Protein AF-A0A7S0TM93-F1 (afdb_monomer_lite)

pLDDT: mean 75.67, std 13.32, range [45.56, 91.0]

Secondary structure (DSSP, 8-state):
--HHHHHHHHHHTT----SEEE-TTSPPPHHHHHHHHHHHHHHH-TT-SS--S------EEE-TTS---HHHHHHHHHH--TT----EEE-TTS-TTS-TT-PPP-

Structure (mmCIF, N/CA/C/O backbone):
data_AF-A0A7S0TM93-F1
#
_entry.id   AF-A0A7S0TM93-F1
#
loop_
_atom_site.group_PDB
_atom_site.id
_atom_site.type_symbol
_atom_site.label_atom_id
_atom_site.label_alt_id
_atom_site.label_comp_id
_atom_site.label_asym_id
_atom_site.label_entity_id
_atom_site.label_seq_id
_atom_site.pdbx_PDB_ins_code
_atom_site.Cartn_x
_atom_site.Cartn_y
_atom_site.Cartn_z
_atom_site.occupancy
_atom_site.B_iso_or_equiv
_atom_site.auth_seq_id
_atom_site.auth_comp_id
_atom_site.auth_asym_id
_atom_site.auth_atom_id
_atom_site.pdbx_PDB_model_num
ATOM 1 N N . GLY A 1 1 ? 15.211 12.919 6.387 1.00 48.31 1 GLY A N 1
ATOM 2 C CA . GLY A 1 1 ? 13.769 12.969 6.663 1.00 48.31 1 GLY A CA 1
ATOM 3 C C . GLY A 1 1 ? 13.075 13.176 5.346 1.00 48.31 1 GLY A C 1
ATOM 4 O O . GLY A 1 1 ? 13.206 14.255 4.796 1.00 48.31 1 GLY A O 1
ATOM 5 N N . GLY A 1 2 ? 12.474 12.119 4.806 1.00 72.69 2 GLY A N 1
ATOM 6 C CA . GLY A 1 2 ? 11.700 12.176 3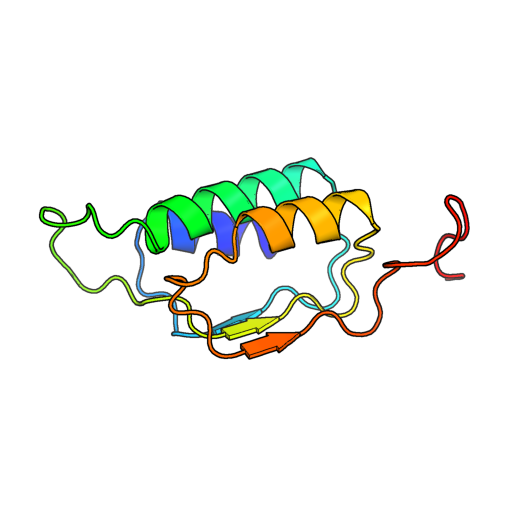.567 1.00 72.69 2 GLY A CA 1
ATOM 7 C C . GLY A 1 2 ? 10.202 12.037 3.860 1.00 72.69 2 GLY A C 1
ATOM 8 O O . GLY A 1 2 ? 9.852 11.620 4.968 1.00 72.69 2 GLY A O 1
ATOM 9 N N . PRO A 1 3 ? 9.335 12.345 2.884 1.00 72.19 3 PRO A N 1
ATOM 10 C CA . PRO A 1 3 ? 7.875 12.296 3.026 1.00 72.19 3 PRO A CA 1
ATOM 11 C C . PRO A 1 3 ? 7.366 10.914 3.457 1.00 72.19 3 PRO A C 1
ATOM 13 O O . PRO A 1 3 ? 6.431 10.822 4.244 1.00 72.19 3 PRO A O 1
ATOM 16 N N . VAL A 1 4 ? 8.054 9.846 3.047 1.00 77.94 4 VAL A N 1
ATOM 17 C CA . VAL A 1 4 ? 7.781 8.466 3.475 1.00 77.94 4 VAL A CA 1
ATOM 18 C C . VAL A 1 4 ? 8.007 8.277 4.974 1.00 77.94 4 VAL A C 1
ATOM 20 O O . VAL A 1 4 ? 7.127 7.812 5.690 1.00 77.94 4 VAL A O 1
ATOM 23 N N . LYS A 1 5 ? 9.183 8.680 5.477 1.00 80.62 5 LYS A N 1
ATOM 24 C CA . LYS A 1 5 ? 9.538 8.549 6.899 1.00 80.62 5 LYS A CA 1
ATOM 25 C C . LYS A 1 5 ? 8.599 9.363 7.778 1.00 80.62 5 LYS A C 1
ATOM 27 O O . LYS A 1 5 ? 8.301 8.939 8.887 1.00 80.62 5 LYS A O 1
ATOM 32 N N . GLU A 1 6 ? 8.137 10.508 7.288 1.00 80.69 6 GLU A N 1
ATOM 33 C CA . GLU A 1 6 ? 7.142 11.317 7.985 1.00 80.69 6 GLU A CA 1
ATOM 34 C C . GLU A 1 6 ? 5.769 10.633 7.995 1.00 80.69 6 GLU A C 1
ATOM 36 O O . GLU A 1 6 ? 5.186 10.487 9.065 1.00 80.69 6 GLU A O 1
ATOM 41 N N . ALA A 1 7 ? 5.299 10.105 6.859 1.00 78.75 7 ALA A N 1
ATOM 42 C CA . ALA A 1 7 ? 4.051 9.343 6.792 1.00 78.75 7 ALA A CA 1
ATOM 43 C C . ALA A 1 7 ? 4.070 8.118 7.726 1.00 78.75 7 ALA A C 1
ATOM 45 O O . ALA A 1 7 ? 3.152 7.925 8.521 1.00 78.75 7 ALA A O 1
ATOM 46 N N . VAL A 1 8 ? 5.153 7.332 7.703 1.00 79.50 8 VAL A N 1
ATOM 47 C CA . VAL A 1 8 ? 5.352 6.182 8.600 1.00 79.50 8 VAL A CA 1
ATOM 48 C C . VAL A 1 8 ? 5.373 6.624 10.062 1.00 79.50 8 VAL A C 1
ATOM 50 O O . VAL A 1 8 ? 4.727 5.995 10.897 1.00 79.50 8 VAL A O 1
ATOM 53 N N . ARG A 1 9 ? 6.072 7.719 10.395 1.00 79.38 9 ARG A N 1
ATOM 54 C CA . ARG A 1 9 ? 6.090 8.257 11.764 1.00 79.38 9 ARG A CA 1
ATOM 55 C C . ARG A 1 9 ? 4.712 8.715 12.214 1.00 79.38 9 ARG A C 1
ATOM 57 O O . ARG A 1 9 ? 4.369 8.453 13.357 1.00 79.38 9 ARG A O 1
ATOM 64 N N . GLN A 1 10 ? 3.921 9.353 11.357 1.00 76.88 10 GLN A N 1
ATOM 65 C CA . GLN A 1 10 ? 2.571 9.798 11.708 1.00 76.88 10 GLN A CA 1
ATOM 66 C C . GLN A 1 10 ? 1.621 8.620 11.941 1.00 76.88 10 GLN A C 1
ATOM 68 O O . GLN A 1 10 ? 0.870 8.630 12.919 1.00 76.88 10 GLN A O 1
ATOM 73 N N . LEU A 1 11 ? 1.718 7.580 11.107 1.00 75.81 11 LEU A N 1
ATOM 74 C CA . LEU A 1 11 ? 0.981 6.327 11.284 1.00 75.81 11 LEU A CA 1
ATOM 75 C C . LEU A 1 11 ? 1.393 5.607 12.580 1.00 75.81 11 LEU A C 1
ATOM 77 O O . LEU A 1 11 ? 0.537 5.201 13.362 1.00 75.81 11 LEU A O 1
ATOM 81 N N . ALA A 1 12 ? 2.698 5.498 12.849 1.00 72.38 12 ALA A N 1
ATOM 82 C CA . ALA A 1 12 ? 3.235 4.786 14.011 1.00 72.38 12 ALA A CA 1
ATOM 83 C C . ALA A 1 12 ? 3.059 5.547 15.337 1.00 72.38 12 ALA A C 1
ATOM 85 O O . ALA A 1 12 ? 2.772 4.939 16.365 1.00 72.38 12 ALA A O 1
ATOM 86 N N . ALA A 1 13 ? 3.205 6.875 15.328 1.00 67.56 13 ALA A N 1
ATOM 87 C CA . ALA A 1 13 ? 3.008 7.720 16.506 1.00 67.56 13 ALA A CA 1
ATOM 88 C C . ALA A 1 13 ? 1.525 7.862 16.880 1.00 67.56 13 ALA A C 1
ATOM 90 O O . ALA A 1 13 ? 1.209 8.433 17.923 1.00 67.56 13 ALA A O 1
ATOM 91 N N . GLY A 1 14 ? 0.615 7.364 16.033 1.00 59.62 14 GLY A N 1
ATOM 92 C CA . GLY A 1 14 ? -0.816 7.531 16.216 1.00 59.62 14 GLY A CA 1
ATOM 93 C C . GLY A 1 14 ? -1.209 9.005 16.294 1.00 59.62 14 GLY A C 1
ATOM 94 O O . GLY A 1 14 ? -2.064 9.362 17.101 1.00 59.62 14 GLY A O 1
ATOM 95 N N . GLY A 1 15 ? -0.536 9.856 15.515 1.00 55.12 15 GLY A N 1
ATOM 96 C CA . GLY A 1 15 ? -0.913 11.256 15.371 1.00 55.12 15 GLY A CA 1
ATOM 97 C C . GLY A 1 15 ? -2.221 11.388 14.590 1.00 55.12 15 GLY A C 1
ATOM 98 O O . GLY A 1 15 ? -2.695 10.424 13.993 1.00 55.12 15 GLY A O 1
ATOM 99 N N . LEU A 1 16 ? -2.800 12.589 14.575 1.00 52.53 16 LEU A N 1
ATOM 100 C CA . LEU A 1 16 ? -3.925 12.955 13.709 1.00 52.53 16 LEU A CA 1
ATOM 101 C C . LEU A 1 16 ? -3.512 12.827 12.234 1.00 52.53 16 LEU A C 1
ATOM 103 O O . LEU A 1 16 ? -3.133 13.811 11.603 1.00 52.53 16 LEU A O 1
ATOM 107 N N . PHE A 1 17 ? -3.550 11.624 11.671 1.00 61.12 17 PHE A N 1
ATOM 108 C CA . PHE A 1 17 ? -3.487 11.470 10.227 1.00 61.12 17 PHE A CA 1
ATOM 109 C C . PHE A 1 17 ? -4.884 11.680 9.658 1.00 61.12 17 PHE A C 1
ATOM 111 O O . PHE A 1 17 ? -5.895 11.233 10.209 1.00 61.12 17 PHE A O 1
ATOM 118 N N . ASN A 1 18 ? -4.935 12.402 8.543 1.00 60.88 18 ASN A N 1
ATOM 119 C CA . ASN A 1 18 ? -6.153 12.490 7.764 1.00 60.88 18 ASN A CA 1
ATOM 120 C C . ASN A 1 18 ? -6.513 11.075 7.283 1.00 60.88 18 ASN A C 1
ATOM 122 O O . ASN A 1 18 ? -5.641 10.216 7.156 1.00 60.88 18 ASN A O 1
ATOM 126 N N . SER A 1 19 ? -7.772 10.831 6.931 1.00 76.88 19 SER A N 1
ATOM 127 C CA . SER A 1 19 ? -8.220 9.545 6.360 1.00 76.88 19 SER A CA 1
ATOM 128 C C . SER A 1 19 ? -7.445 9.130 5.089 1.00 76.88 19 SER A C 1
ATOM 130 O O . SER A 1 19 ? -7.634 8.034 4.567 1.00 76.88 19 SER A O 1
ATOM 132 N N . VAL A 1 20 ? -6.593 10.026 4.577 1.00 83.75 20 VAL A N 1
ATOM 133 C CA . VAL A 1 20 ? -5.830 9.953 3.338 1.00 83.75 20 VAL A CA 1
ATOM 134 C C . VAL A 1 20 ? -4.334 10.038 3.630 1.00 83.75 20 VAL A C 1
ATOM 136 O O . VAL A 1 20 ? -3.867 11.028 4.193 1.00 83.75 20 VAL A O 1
ATOM 139 N N . VAL A 1 21 ? -3.582 9.042 3.168 1.00 85.44 21 VAL A N 1
ATOM 140 C CA . VAL A 1 21 ? -2.115 9.041 3.127 1.00 85.44 21 VAL A CA 1
ATOM 141 C C . VAL A 1 21 ? -1.678 9.144 1.668 1.00 85.44 21 VAL A C 1
ATOM 143 O O . VAL A 1 21 ? -2.100 8.340 0.839 1.00 85.44 21 VAL A O 1
ATOM 146 N N . SER A 1 22 ? -0.843 10.133 1.344 1.00 87.81 22 SER A N 1
ATOM 147 C CA . SER A 1 22 ? -0.347 10.362 -0.017 1.00 87.81 22 SER A CA 1
ATOM 148 C C . SER A 1 22 ? 1.169 10.478 -0.023 1.00 87.81 22 SER A C 1
ATOM 150 O O . SER A 1 22 ? 1.723 11.360 0.626 1.00 87.81 22 SER A O 1
ATOM 152 N N . ILE A 1 23 ? 1.820 9.601 -0.783 1.00 86.06 23 ILE A N 1
ATOM 153 C CA . ILE A 1 23 ? 3.283 9.515 -0.915 1.00 86.06 23 ILE A CA 1
ATOM 154 C C . ILE A 1 23 ? 3.703 9.507 -2.394 1.00 86.06 23 ILE A C 1
ATOM 156 O O . ILE A 1 23 ? 4.842 9.194 -2.730 1.00 86.06 23 ILE A O 1
ATOM 160 N N . SER A 1 24 ? 2.767 9.854 -3.280 1.00 86.00 24 SER A N 1
ATOM 161 C CA . SER A 1 24 ? 2.941 9.834 -4.727 1.00 86.00 24 SER A CA 1
ATOM 162 C C . SER A 1 24 ? 4.147 10.654 -5.197 1.00 86.00 24 SER A C 1
ATOM 164 O O . SER A 1 24 ? 4.396 11.748 -4.693 1.00 86.00 24 SER A O 1
ATOM 166 N N . GLY A 1 25 ? 4.856 10.147 -6.206 1.00 84.31 25 GLY A N 1
ATOM 167 C CA . GLY A 1 25 ? 6.018 10.793 -6.824 1.00 84.31 25 GLY A CA 1
ATOM 168 C C . GLY A 1 25 ? 7.339 10.590 -6.079 1.00 8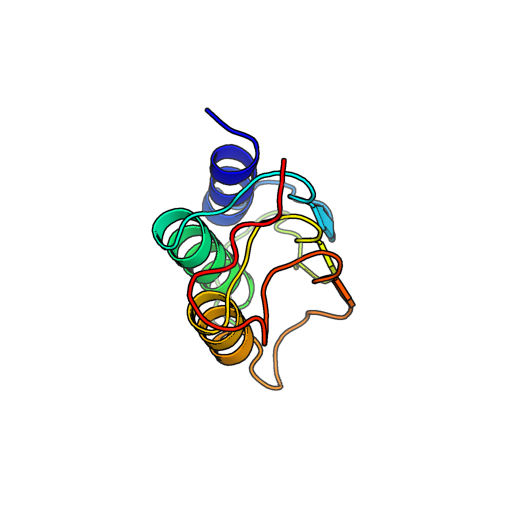4.31 25 GLY A C 1
ATOM 169 O O . GLY A 1 25 ? 8.360 11.137 -6.492 1.00 84.31 25 GLY A O 1
ATOM 170 N N . HIS A 1 26 ? 7.342 9.814 -4.995 1.00 85.06 26 HIS A N 1
ATOM 171 C CA . HIS A 1 26 ? 8.554 9.445 -4.272 1.00 85.06 26 HIS A CA 1
ATOM 172 C C . HIS A 1 26 ? 8.857 7.971 -4.497 1.00 85.06 26 HIS A C 1
ATOM 174 O O . HIS A 1 26 ? 8.046 7.126 -4.127 1.00 85.06 26 HIS A O 1
ATOM 180 N N . ALA A 1 27 ? 10.020 7.673 -5.083 1.00 82.81 27 ALA A N 1
ATOM 181 C CA . ALA A 1 27 ? 10.500 6.302 -5.209 1.00 82.81 27 ALA A CA 1
ATOM 182 C C . ALA A 1 27 ? 10.583 5.664 -3.817 1.00 82.81 27 ALA A C 1
ATOM 184 O O . ALA A 1 27 ? 11.229 6.218 -2.925 1.00 82.81 27 ALA A O 1
ATOM 185 N N . LEU A 1 28 ? 9.894 4.540 -3.648 1.00 83.25 28 LEU A N 1
ATOM 186 C CA . LEU A 1 28 ? 9.906 3.745 -2.430 1.00 83.25 28 LEU A CA 1
ATOM 187 C C . LEU A 1 28 ? 10.830 2.557 -2.655 1.00 83.25 28 LEU A C 1
ATOM 189 O O . LEU A 1 28 ? 10.709 1.862 -3.662 1.00 83.25 28 LEU A O 1
ATOM 193 N N . ASP A 1 29 ? 11.747 2.331 -1.723 1.00 83.81 29 ASP A N 1
ATOM 194 C CA . ASP A 1 29 ? 12.482 1.072 -1.675 1.00 83.81 29 ASP A CA 1
ATOM 195 C C . ASP A 1 29 ? 11.699 0.002 -0.890 1.00 83.81 29 ASP A C 1
ATOM 197 O O . ASP A 1 29 ? 10.679 0.271 -0.244 1.00 83.81 29 ASP A O 1
ATOM 201 N N . ALA A 1 30 ? 12.177 -1.241 -0.928 1.00 80.38 30 ALA A N 1
ATOM 202 C CA . ALA A 1 30 ? 11.545 -2.346 -0.210 1.00 80.38 30 ALA A CA 1
ATOM 203 C C . ALA A 1 30 ? 11.445 -2.100 1.313 1.00 80.38 30 ALA A C 1
ATOM 205 O O . ALA A 1 30 ? 10.499 -2.554 1.960 1.00 80.38 30 ALA A O 1
ATOM 206 N N . GLY A 1 31 ? 12.393 -1.364 1.904 1.00 85.62 31 GLY A N 1
ATOM 207 C CA . GLY A 1 31 ? 12.390 -1.016 3.326 1.00 85.62 31 GLY A CA 1
ATOM 208 C C . GLY A 1 31 ? 11.336 0.037 3.674 1.00 85.62 31 GLY A C 1
ATOM 209 O O . GLY A 1 31 ? 10.677 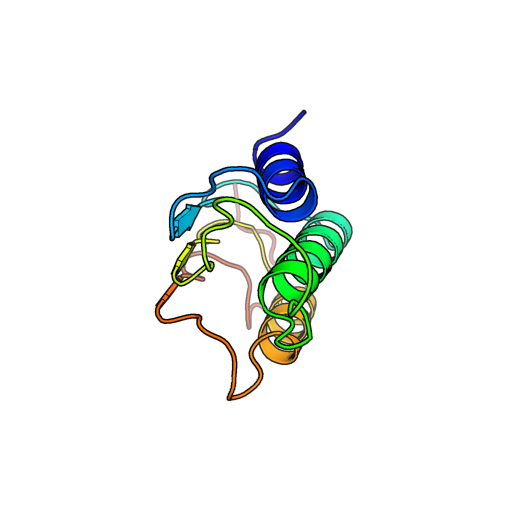-0.060 4.716 1.00 85.62 31 GLY A O 1
ATOM 210 N N . ASP A 1 32 ? 11.132 1.007 2.790 1.00 86.69 32 ASP A N 1
ATOM 211 C CA . ASP A 1 32 ? 10.066 2.001 2.876 1.00 86.69 32 ASP A CA 1
ATOM 212 C C . ASP A 1 32 ? 8.685 1.336 2.809 1.00 86.69 32 ASP A C 1
ATOM 214 O O . ASP A 1 32 ? 7.827 1.601 3.659 1.00 86.69 32 ASP A O 1
ATOM 218 N N . VAL A 1 33 ? 8.482 0.415 1.861 1.00 85.25 33 VAL A N 1
ATOM 219 C CA . VAL A 1 33 ? 7.228 -0.346 1.732 1.00 85.25 33 VAL A CA 1
ATOM 220 C C . VAL A 1 33 ? 6.994 -1.228 2.953 1.00 85.25 33 VAL A C 1
ATOM 222 O O . VAL A 1 33 ? 5.892 -1.223 3.504 1.00 85.25 33 VAL A O 1
ATOM 225 N N . ALA A 1 34 ? 8.017 -1.929 3.447 1.00 87.25 34 ALA A N 1
ATOM 226 C CA . ALA A 1 34 ? 7.903 -2.735 4.662 1.00 87.25 34 ALA A CA 1
ATOM 227 C C . ALA A 1 34 ? 7.500 -1.885 5.880 1.00 87.25 34 ALA A C 1
ATOM 229 O O . ALA A 1 34 ? 6.608 -2.260 6.645 1.00 87.25 34 ALA A O 1
ATOM 230 N N . SER A 1 35 ? 8.105 -0.704 6.024 1.00 87.31 35 SER A N 1
ATOM 231 C CA . SER A 1 35 ? 7.803 0.236 7.108 1.00 87.31 35 SER A CA 1
ATOM 232 C C . SER A 1 35 ? 6.376 0.782 7.014 1.00 87.31 35 SER A C 1
ATOM 234 O O . SER A 1 35 ? 5.671 0.854 8.023 1.00 87.31 35 SER A O 1
ATOM 236 N N . LEU A 1 36 ? 5.927 1.130 5.803 1.00 85.62 36 LEU A N 1
ATOM 237 C CA . LEU A 1 36 ? 4.559 1.572 5.538 1.00 85.62 36 LEU A CA 1
ATOM 238 C C . LEU A 1 36 ? 3.548 0.478 5.890 1.00 85.62 36 LEU A C 1
ATOM 240 O O . LEU A 1 36 ? 2.573 0.729 6.597 1.00 85.62 36 LEU A O 1
ATOM 244 N N . THR A 1 37 ? 3.811 -0.741 5.430 1.00 85.56 37 THR A N 1
ATOM 245 C CA . THR A 1 37 ? 2.945 -1.905 5.628 1.00 85.56 37 THR A CA 1
ATOM 246 C C . THR A 1 37 ? 2.805 -2.233 7.114 1.00 85.56 37 THR A C 1
ATOM 248 O O . THR A 1 37 ? 1.694 -2.424 7.606 1.00 85.56 37 THR A O 1
ATOM 251 N N . ALA A 1 38 ? 3.908 -2.198 7.867 1.00 84.31 38 ALA A N 1
ATOM 252 C CA . ALA A 1 38 ? 3.896 -2.389 9.316 1.00 84.31 38 ALA A CA 1
ATOM 253 C C . ALA A 1 38 ? 3.099 -1.293 10.047 1.00 84.31 38 ALA A C 1
ATOM 255 O O . ALA A 1 38 ? 2.305 -1.593 10.942 1.00 84.31 38 ALA A O 1
ATOM 256 N N . ALA A 1 39 ? 3.270 -0.029 9.649 1.00 82.06 39 ALA A N 1
ATOM 257 C CA . ALA A 1 39 ? 2.560 1.090 10.259 1.00 82.06 39 ALA A CA 1
ATOM 258 C C . ALA A 1 39 ? 1.045 1.033 9.985 1.00 82.06 39 ALA A C 1
ATOM 260 O O . ALA A 1 39 ? 0.240 1.236 10.896 1.00 82.06 39 ALA A O 1
ATOM 261 N N . LEU A 1 40 ? 0.645 0.685 8.758 1.00 80.25 40 LEU A N 1
ATOM 262 C CA . LEU A 1 40 ? -0.757 0.481 8.387 1.00 80.25 40 LEU A CA 1
ATOM 263 C C . LEU A 1 40 ? -1.371 -0.723 9.109 1.00 80.25 40 LEU A C 1
ATOM 265 O O . LEU A 1 40 ? -2.482 -0.620 9.622 1.00 80.25 40 LEU A O 1
ATOM 269 N N . HIS A 1 41 ? -0.640 -1.834 9.231 1.00 80.12 41 HIS A N 1
ATOM 270 C CA . HIS A 1 41 ? -1.102 -3.003 9.984 1.00 80.12 41 HIS A CA 1
ATOM 271 C C . HIS A 1 41 ? -1.377 -2.652 11.454 1.00 80.12 41 HIS A C 1
ATOM 273 O O . HIS A 1 41 ? -2.408 -3.032 12.009 1.00 80.12 41 HIS A O 1
ATOM 279 N N . GLY A 1 42 ? -0.493 -1.864 12.077 1.00 75.12 42 GLY A N 1
ATOM 280 C CA . GLY A 1 42 ? -0.705 -1.335 13.426 1.00 75.12 42 GLY A CA 1
ATOM 281 C C . GLY A 1 42 ? -1.913 -0.394 13.533 1.00 75.12 42 GLY A C 1
ATOM 282 O O . GLY A 1 42 ? -2.568 -0.358 14.575 1.00 75.12 42 GLY A O 1
ATOM 283 N N . SER A 1 43 ? -2.239 0.333 12.460 1.00 71.19 43 SER A N 1
ATOM 284 C CA . SER A 1 43 ? -3.415 1.208 12.391 1.00 71.19 43 SER A CA 1
ATOM 285 C C . SER A 1 43 ? -4.729 0.456 12.162 1.00 71.19 43 SER A C 1
ATOM 287 O O . SER A 1 43 ? -5.761 0.927 12.632 1.00 71.19 43 SER A O 1
ATOM 289 N N . TRP A 1 44 ? -4.726 -0.651 11.415 1.00 73.81 44 TRP A N 1
ATOM 290 C CA . TRP A 1 44 ? -5.937 -1.401 11.043 1.00 73.81 44 TRP A CA 1
ATOM 291 C C . TRP A 1 44 ? -6.264 -2.554 11.991 1.00 73.81 44 TRP A C 1
ATOM 293 O O . TRP A 1 44 ? -7.348 -3.126 11.895 1.00 73.81 44 TRP A O 1
ATOM 303 N N . SER A 1 45 ? -5.345 -2.911 12.892 1.00 70.12 45 SER A N 1
ATOM 304 C CA . SER A 1 45 ? -5.569 -3.978 13.864 1.00 70.12 45 SER A CA 1
ATOM 305 C C . SER A 1 45 ? -6.804 -3.688 14.729 1.00 70.12 45 SER A C 1
ATOM 307 O O . SER A 1 45 ? -6.825 -2.737 15.514 1.00 70.12 45 SER A O 1
ATOM 309 N N . LEU A 1 46 ? -7.831 -4.535 14.585 1.00 56.53 46 LEU A N 1
ATOM 310 C CA . LEU A 1 46 ? -9.092 -4.482 15.337 1.00 56.53 46 LEU A CA 1
ATOM 311 C C . LEU A 1 46 ? -8.902 -4.703 16.851 1.00 56.53 46 LEU A C 1
ATOM 313 O O . LEU A 1 46 ? -9.778 -4.340 17.635 1.00 56.53 46 LEU A O 1
ATOM 317 N N . ASP A 1 47 ? -7.752 -5.236 17.279 1.00 54.53 47 ASP A N 1
ATOM 318 C CA . ASP A 1 47 ? -7.392 -5.440 18.692 1.00 54.53 47 ASP A CA 1
ATOM 319 C C . ASP A 1 47 ? -7.086 -4.137 19.447 1.00 54.53 47 ASP A C 1
ATOM 321 O O . ASP A 1 47 ? -6.696 -4.142 20.617 1.00 54.53 47 ASP A O 1
ATOM 325 N N . ARG A 1 48 ? -7.292 -2.976 18.818 1.00 53.84 48 ARG A N 1
ATOM 326 C CA . ARG A 1 48 ? -7.093 -1.665 19.439 1.00 53.84 48 ARG A CA 1
ATOM 327 C C . ARG A 1 48 ? -8.250 -1.278 20.368 1.00 53.84 48 ARG A C 1
ATOM 329 O O . ARG A 1 48 ? -8.755 -0.164 20.321 1.00 53.84 48 ARG A O 1
ATOM 336 N N . HIS A 1 49 ? -8.627 -2.173 21.278 1.00 50.31 49 HIS A N 1
ATOM 337 C CA . HIS A 1 49 ? -9.585 -1.894 22.354 1.00 50.31 49 HIS A CA 1
ATOM 338 C C . HIS A 1 49 ? -9.055 -0.894 23.404 1.00 50.31 49 HIS A C 1
ATOM 340 O O . HIS A 1 49 ? -9.815 -0.474 24.273 1.00 50.31 49 HIS A O 1
ATOM 346 N N . VAL A 1 50 ? -7.771 -0.498 23.366 1.00 57.31 50 VAL A N 1
ATOM 347 C CA . VAL A 1 50 ? -7.131 0.158 24.527 1.00 57.31 50 VAL A CA 1
ATOM 348 C C . VAL A 1 50 ? -6.541 1.555 24.293 1.00 57.31 50 VAL A C 1
ATOM 350 O O . VAL A 1 50 ? -6.325 2.272 25.267 1.00 57.31 50 VAL A O 1
ATOM 353 N N . LEU A 1 51 ? -6.317 2.045 23.074 1.00 48.94 51 LEU A N 1
ATOM 354 C CA . LEU A 1 51 ? -5.553 3.295 22.930 1.00 48.94 51 LEU A CA 1
ATOM 355 C C . LEU A 1 51 ? -6.419 4.500 22.539 1.00 48.94 51 LEU A C 1
ATOM 357 O O . LEU A 1 51 ? -6.773 4.721 21.385 1.00 48.94 51 LEU A O 1
ATOM 361 N N . LYS A 1 52 ? -6.730 5.259 23.597 1.00 49.75 52 LYS A N 1
ATOM 362 C CA . LYS A 1 52 ? -7.338 6.590 23.655 1.00 49.75 52 LYS A CA 1
ATOM 363 C C . LYS A 1 52 ? -6.723 7.568 22.642 1.00 49.75 52 LYS A C 1
ATOM 365 O O . LYS A 1 52 ? -5.5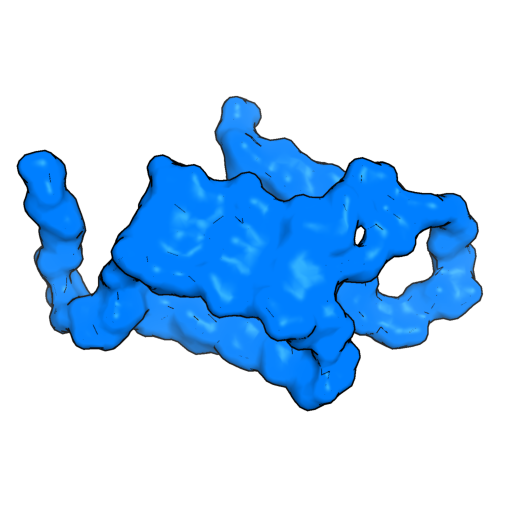06 7.646 22.502 1.00 49.75 52 LYS A O 1
ATOM 370 N N . SER A 1 53 ? -7.597 8.430 22.122 1.00 46.97 53 SER A N 1
ATOM 371 C CA . SER A 1 53 ? -7.349 9.699 21.419 1.00 46.97 53 SER A CA 1
ATOM 372 C C . SER A 1 53 ? -7.049 9.628 19.911 1.00 46.97 53 SER A C 1
ATOM 374 O O . SER A 1 53 ? -5.962 9.277 19.479 1.00 46.97 53 SER A O 1
ATOM 376 N N . ALA A 1 54 ? -8.058 10.030 19.126 1.00 50.38 54 ALA A N 1
ATOM 377 C CA . ALA A 1 54 ? -7.957 10.700 17.823 1.00 50.38 54 ALA A CA 1
ATOM 378 C C . ALA A 1 54 ? -7.060 10.087 16.727 1.00 50.38 54 ALA A C 1
ATOM 380 O O . ALA A 1 54 ? -6.604 10.813 15.844 1.00 50.38 54 ALA A O 1
ATOM 381 N N . GLN A 1 55 ? -6.830 8.774 16.724 1.00 58.12 55 GLN A N 1
ATOM 382 C CA . GLN A 1 55 ? -6.238 8.120 15.558 1.00 58.12 55 GLN A CA 1
ATOM 383 C C . GLN A 1 55 ? -7.303 7.963 14.478 1.00 58.12 55 GLN A C 1
ATOM 385 O O . GLN A 1 55 ? -8.314 7.290 14.684 1.00 58.12 55 GLN A O 1
ATOM 390 N N . GLY A 1 56 ? -7.085 8.620 13.337 1.00 64.56 56 GLY A N 1
ATOM 391 C CA . GLY A 1 56 ? -7.874 8.383 12.136 1.00 64.56 56 GLY A CA 1
ATOM 392 C C . GLY A 1 56 ? -7.781 6.915 11.723 1.00 64.56 56 GLY A C 1
ATOM 393 O O . GLY A 1 56 ? -6.937 6.163 12.193 1.00 64.56 56 GLY A O 1
ATOM 394 N N . THR A 1 57 ? -8.658 6.466 10.841 1.00 76.31 57 THR A N 1
ATOM 395 C CA . THR A 1 57 ? -8.472 5.183 10.159 1.00 76.31 57 THR A CA 1
ATOM 396 C C . THR A 1 57 ? -8.066 5.499 8.729 1.00 76.31 57 THR A C 1
ATOM 398 O O . THR A 1 57 ? -8.725 6.315 8.088 1.00 76.31 57 THR A O 1
ATOM 401 N N . VAL A 1 58 ? -6.972 4.919 8.224 1.00 81.44 58 VAL A N 1
ATOM 402 C CA . VAL A 1 58 ? -6.563 5.165 6.833 1.00 81.44 58 VAL A CA 1
ATOM 403 C C . VAL A 1 58 ? -7.584 4.502 5.920 1.00 81.44 58 VAL A C 1
ATOM 405 O O . VAL A 1 58 ? -7.653 3.277 5.867 1.00 81.44 58 VAL A O 1
ATOM 408 N N . THR A 1 59 ? -8.361 5.312 5.205 1.00 84.50 59 THR A N 1
ATOM 409 C CA . THR A 1 59 ? -9.327 4.836 4.207 1.00 84.50 59 THR A CA 1
ATOM 410 C C . THR A 1 59 ?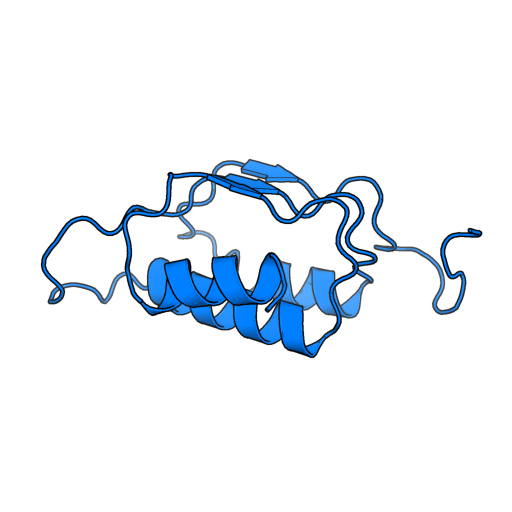 -8.853 5.092 2.784 1.00 84.50 59 THR A C 1
ATOM 412 O O . THR A 1 59 ? -9.365 4.468 1.859 1.00 84.50 59 THR A O 1
ATOM 415 N N . LYS A 1 60 ? -7.865 5.970 2.579 1.00 87.25 60 LYS A N 1
ATOM 416 C CA . LYS A 1 60 ? -7.304 6.259 1.258 1.00 87.25 60 LYS A CA 1
ATOM 417 C C . LYS A 1 60 ? -5.783 6.230 1.279 1.00 87.25 60 LYS A C 1
ATOM 419 O O . LYS A 1 60 ? -5.165 6.888 2.114 1.00 87.25 60 LYS A O 1
ATOM 424 N N . LEU A 1 61 ? -5.190 5.509 0.334 1.00 88.31 61 LEU A N 1
ATOM 425 C CA . LEU A 1 61 ? -3.746 5.369 0.193 1.00 88.31 61 LEU A CA 1
ATOM 426 C C . LEU A 1 61 ? -3.328 5.658 -1.251 1.00 88.31 61 LEU A C 1
ATOM 428 O O . LEU A 1 61 ? -3.747 4.963 -2.179 1.00 88.31 61 LEU A O 1
ATOM 432 N N . TYR A 1 62 ? -2.505 6.688 -1.446 1.00 90.94 62 TYR A N 1
ATOM 433 C CA . TYR A 1 62 ? -2.004 7.097 -2.758 1.00 90.94 62 TYR A CA 1
ATOM 434 C C . TYR A 1 62 ? -0.490 6.903 -2.839 1.00 90.94 62 TYR A C 1
ATOM 436 O O . TYR A 1 62 ? 0.269 7.569 -2.134 1.00 90.94 62 TYR A O 1
ATOM 444 N N . LEU A 1 63 ? -0.072 5.994 -3.717 1.00 88.69 63 LEU A N 1
ATOM 445 C CA . LEU A 1 63 ? 1.321 5.609 -3.958 1.00 88.69 63 LEU A CA 1
ATOM 446 C C . LEU A 1 63 ? 1.636 5.668 -5.459 1.00 88.69 63 LEU A C 1
ATOM 448 O O . LEU A 1 63 ? 2.291 4.783 -6.004 1.00 88.69 63 LEU A O 1
ATOM 452 N N . GLY A 1 64 ? 1.085 6.649 -6.174 1.00 89.75 64 GLY A N 1
ATOM 453 C CA . GLY A 1 64 ? 1.294 6.745 -7.617 1.00 89.75 64 GLY A CA 1
ATOM 454 C C . GLY A 1 64 ? 2.688 7.280 -7.948 1.00 89.75 64 GLY A C 1
ATOM 455 O O . GLY A 1 64 ? 3.118 8.247 -7.328 1.00 89.75 64 GLY A O 1
ATOM 456 N N . GLY A 1 65 ? 3.401 6.715 -8.926 1.00 87.69 65 GLY A N 1
ATOM 457 C CA . GLY A 1 65 ? 4.750 7.202 -9.259 1.00 87.69 65 GLY A CA 1
ATOM 458 C C . GLY A 1 65 ? 5.808 6.862 -8.207 1.00 87.69 65 GLY A C 1
ATOM 459 O O . GLY A 1 65 ? 6.729 7.648 -8.004 1.00 87.69 65 GLY A O 1
ATOM 460 N N . CYS A 1 66 ? 5.649 5.743 -7.499 1.00 87.69 66 CYS A N 1
ATOM 461 C CA . CYS A 1 66 ? 6.513 5.328 -6.393 1.00 87.69 66 CYS A CA 1
ATOM 462 C C . CYS A 1 66 ? 7.534 4.248 -6.776 1.00 87.69 66 CYS A C 1
ATOM 464 O O . CYS A 1 66 ? 8.215 3.723 -5.900 1.00 87.69 66 CYS A O 1
ATOM 466 N N . SER A 1 67 ? 7.653 3.919 -8.065 1.00 87.44 67 SER A N 1
ATOM 467 C CA . SER A 1 67 ? 8.535 2.858 -8.575 1.00 87.44 67 SER A CA 1
ATOM 468 C C . SER A 1 67 ? 8.276 1.473 -7.963 1.00 87.44 67 SER A C 1
ATOM 470 O O . SER A 1 67 ? 9.177 0.644 -7.939 1.00 87.44 67 SER A O 1
ATOM 472 N N . LEU A 1 68 ? 7.049 1.212 -7.496 1.00 85.81 68 LEU A N 1
ATOM 473 C CA . LEU A 1 68 ? 6.668 -0.082 -6.917 1.00 85.81 68 LEU A CA 1
ATOM 474 C C . LEU A 1 68 ? 6.693 -1.174 -7.989 1.00 85.81 68 LEU A C 1
ATOM 476 O O . LEU A 1 68 ? 6.083 -0.986 -9.044 1.00 85.81 68 LEU A O 1
ATOM 480 N N . GLY A 1 69 ? 7.365 -2.289 -7.720 1.00 87.75 69 GLY A N 1
ATOM 481 C CA . GLY A 1 69 ? 7.361 -3.490 -8.546 1.00 87.75 69 GLY A CA 1
ATOM 482 C C . GLY A 1 69 ? 6.367 -4.539 -8.047 1.00 87.75 69 GLY A C 1
ATOM 483 O O . GLY A 1 69 ? 5.485 -4.259 -7.230 1.00 87.75 69 GLY A O 1
ATOM 484 N N . ASP A 1 70 ? 6.504 -5.757 -8.572 1.00 87.19 70 ASP A N 1
ATOM 485 C CA . ASP A 1 70 ? 5.635 -6.890 -8.227 1.00 87.19 70 ASP A CA 1
ATOM 486 C C . ASP A 1 70 ? 5.760 -7.290 -6.751 1.00 87.19 70 ASP A C 1
ATOM 488 O O . ASP A 1 70 ? 4.743 -7.502 -6.091 1.00 87.19 70 ASP A O 1
ATOM 492 N N . ASP A 1 71 ? 6.983 -7.312 -6.215 1.00 87.19 71 ASP A N 1
ATOM 493 C CA . ASP A 1 71 ? 7.256 -7.704 -4.827 1.00 87.19 71 ASP A CA 1
ATOM 494 C C . ASP A 1 71 ? 6.600 -6.725 -3.835 1.00 87.19 71 ASP A C 1
ATOM 496 O O . ASP A 1 71 ? 5.954 -7.120 -2.858 1.00 87.19 71 ASP A O 1
ATOM 500 N N . GLU A 1 72 ? 6.709 -5.418 -4.096 1.00 85.62 72 GLU A N 1
ATOM 501 C CA . GLU A 1 72 ? 6.078 -4.396 -3.263 1.00 85.62 72 GLU A CA 1
ATOM 502 C C . GLU A 1 72 ? 4.548 -4.417 -3.383 1.00 85.62 72 GLU A C 1
ATOM 504 O O . GLU A 1 72 ? 3.839 -4.203 -2.394 1.00 85.62 72 GLU A O 1
ATOM 509 N N . ALA A 1 73 ? 4.022 -4.687 -4.581 1.00 84.56 73 ALA A N 1
ATOM 510 C CA . ALA A 1 73 ? 2.588 -4.837 -4.801 1.00 84.56 73 ALA A CA 1
ATOM 511 C C . ALA A 1 73 ? 2.021 -6.058 -4.063 1.00 84.56 73 ALA A C 1
ATOM 513 O O . ALA A 1 73 ? 0.946 -5.965 -3.468 1.00 84.56 73 ALA A O 1
ATOM 514 N N . GLU A 1 74 ? 2.744 -7.179 -4.045 1.00 87.38 74 GLU A N 1
ATOM 515 C CA . GLU A 1 74 ? 2.358 -8.379 -3.302 1.00 87.38 74 GLU A CA 1
ATOM 516 C C . GLU A 1 74 ? 2.320 -8.113 -1.789 1.00 87.38 74 GLU A C 1
ATOM 518 O O . GLU A 1 74 ? 1.341 -8.464 -1.121 1.00 87.38 74 GLU A O 1
ATOM 523 N N . ALA A 1 75 ? 3.315 -7.398 -1.254 1.00 85.56 75 ALA A N 1
ATOM 524 C CA . ALA A 1 75 ? 3.338 -6.989 0.150 1.00 85.56 75 ALA A CA 1
ATOM 525 C C . ALA A 1 75 ? 2.135 -6.099 0.524 1.00 85.56 75 ALA A C 1
ATOM 527 O O . ALA A 1 75 ? 1.504 -6.305 1.567 1.00 85.56 75 ALA A O 1
ATOM 528 N N . LEU A 1 76 ? 1.772 -5.143 -0.341 1.00 83.06 76 LEU A N 1
ATOM 529 C CA . LEU A 1 76 ? 0.578 -4.311 -0.156 1.00 83.06 76 LEU A CA 1
ATOM 530 C C . LEU A 1 76 ? -0.712 -5.139 -0.237 1.00 83.06 76 LEU A C 1
ATOM 532 O O . LEU A 1 76 ? -1.615 -4.938 0.572 1.00 83.06 76 LEU A O 1
ATOM 536 N N . CYS A 1 77 ? -0.803 -6.099 -1.156 1.00 83.38 77 CYS A N 1
ATOM 537 C CA . CYS A 1 77 ? -1.950 -7.002 -1.258 1.00 83.38 77 CYS A CA 1
ATOM 538 C C . CYS A 1 77 ? -2.127 -7.865 -0.002 1.00 83.38 77 CYS A C 1
ATOM 540 O O . CYS A 1 77 ? -3.248 -8.010 0.483 1.00 83.38 77 CYS A O 1
ATOM 542 N N . ALA A 1 78 ? -1.040 -8.384 0.573 1.00 83.38 78 ALA A N 1
ATOM 543 C CA . ALA A 1 78 ? -1.088 -9.183 1.801 1.00 83.38 78 ALA A CA 1
ATOM 544 C C . ALA A 1 78 ? -1.637 -8.397 3.009 1.00 83.38 78 ALA A C 1
ATOM 546 O O . ALA A 1 78 ? -2.227 -8.975 3.929 1.00 83.38 78 ALA A O 1
ATOM 547 N N . LEU A 1 79 ? -1.471 -7.073 3.000 1.00 77.12 79 LEU A N 1
ATOM 548 C CA . LEU A 1 79 ? -2.012 -6.168 4.010 1.00 77.12 79 LEU A CA 1
ATOM 549 C C . LEU A 1 79 ? -3.523 -5.926 3.838 1.00 77.12 79 LEU A C 1
ATOM 551 O O . LEU A 1 79 ? -4.242 -5.755 4.827 1.00 77.12 79 LEU A O 1
ATOM 555 N N . LEU A 1 80 ? -4.020 -5.925 2.601 1.00 77.75 80 LEU A N 1
ATOM 556 C CA . LEU A 1 80 ? -5.428 -5.709 2.252 1.00 77.75 80 LEU A CA 1
ATOM 557 C C . LEU A 1 80 ? -6.257 -6.975 2.506 1.00 77.75 80 LEU A C 1
ATOM 559 O O . LEU A 1 80 ? -6.826 -7.577 1.598 1.00 77.75 80 LEU A O 1
ATOM 563 N N . LYS A 1 81 ? -6.350 -7.394 3.771 1.00 69.31 81 LYS A N 1
ATOM 564 C CA . LYS A 1 81 ? -7.326 -8.411 4.184 1.00 69.31 81 LYS A CA 1
ATOM 565 C C . LYS A 1 81 ? -8.759 -7.892 3.957 1.00 69.31 81 LYS A C 1
ATOM 567 O O . LYS A 1 81 ? -8.967 -6.679 3.991 1.00 69.31 81 LYS A O 1
ATOM 572 N N . PRO A 1 82 ? -9.773 -8.773 3.829 1.00 62.78 82 PRO A N 1
ATOM 573 C CA . PRO A 1 82 ? -11.172 -8.374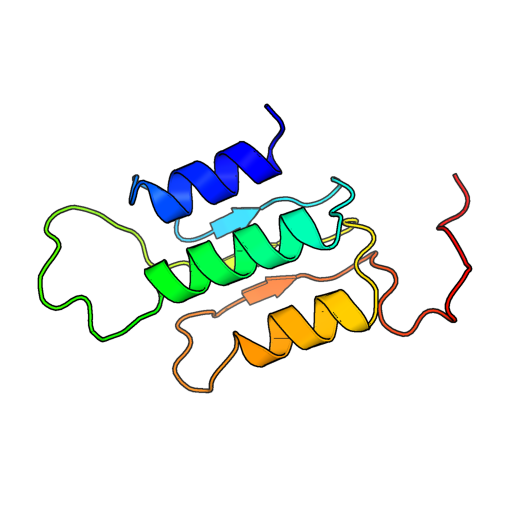 3.602 1.00 62.78 82 PRO A CA 1
ATOM 574 C C . PRO A 1 82 ? -11.750 -7.414 4.654 1.00 62.78 82 PRO A C 1
ATOM 576 O O . PRO A 1 82 ? -12.740 -6.740 4.400 1.00 62.78 82 PRO A O 1
ATOM 579 N N . SER A 1 83 ? -11.144 -7.359 5.842 1.00 63.34 83 SER A N 1
ATOM 580 C CA . SER A 1 83 ? -11.518 -6.473 6.946 1.00 63.34 83 SER A CA 1
ATOM 581 C C . SER A 1 83 ? -10.758 -5.141 6.957 1.00 63.34 83 SER A C 1
ATOM 583 O O . SER A 1 83 ? -10.831 -4.415 7.947 1.00 63.34 83 SER A O 1
ATOM 585 N N . SER A 1 84 ? -9.974 -4.835 5.916 1.00 74.81 84 SER A N 1
ATOM 586 C CA . SER A 1 84 ? -9.286 -3.551 5.814 1.00 74.81 84 SER A CA 1
ATOM 587 C C . SER A 1 84 ? -10.313 -2.419 5.677 1.00 74.81 84 SER A C 1
ATOM 589 O O . SER A 1 84 ? -11.235 -2.521 4.868 1.00 74.81 84 SER A O 1
ATOM 591 N N . PRO A 1 85 ? -10.154 -1.313 6.420 1.00 78.62 85 PRO A N 1
ATOM 592 C CA . PRO A 1 85 ? -10.999 -0.132 6.276 1.00 78.62 85 PRO A CA 1
ATOM 593 C C . PRO A 1 85 ? -10.663 0.699 5.022 1.00 78.62 85 PRO A C 1
ATOM 595 O O . PRO A 1 85 ? -11.240 1.773 4.827 1.00 78.62 85 PRO A O 1
ATOM 598 N N . LEU A 1 86 ? -9.718 0.249 4.184 1.00 83.81 86 LEU A N 1
ATOM 599 C CA . LEU A 1 86 ? -9.303 0.959 2.981 1.00 83.81 86 LEU A CA 1
ATOM 600 C C . LEU A 1 86 ? -10.428 0.980 1.933 1.00 83.81 86 LEU A C 1
ATOM 602 O O . LEU A 1 86 ? -10.904 -0.052 1.473 1.00 83.81 86 LEU A O 1
ATOM 606 N N . GLN A 1 87 ? -10.826 2.184 1.536 1.00 87.06 87 GLN A N 1
ATOM 607 C CA . GLN A 1 87 ? -11.835 2.463 0.514 1.00 87.06 87 GLN A CA 1
ATOM 608 C C . GLN A 1 87 ? -11.211 2.820 -0.839 1.00 87.06 87 GLN A C 1
ATOM 610 O O . GLN A 1 87 ? -11.836 2.613 -1.875 1.00 87.06 87 GLN A O 1
ATOM 615 N N . GLU A 1 88 ? -10.000 3.388 -0.846 1.00 88.81 88 GLU A N 1
ATOM 616 C CA . GLU A 1 88 ? -9.341 3.856 -2.065 1.00 88.81 88 GLU A CA 1
ATOM 617 C C . GLU A 1 88 ? -7.837 3.551 -2.043 1.00 88.81 88 GLU A C 1
ATOM 619 O O . GLU A 1 88 ? -7.119 3.964 -1.132 1.00 88.81 88 GLU A O 1
ATOM 624 N N . LEU A 1 89 ? -7.351 2.870 -3.082 1.00 88.50 89 LEU A N 1
ATOM 625 C CA . LEU A 1 89 ? -5.934 2.596 -3.312 1.00 88.50 89 LEU A CA 1
ATOM 626 C C . LEU A 1 89 ? -5.541 3.086 -4.708 1.00 88.50 89 LEU A C 1
ATOM 628 O O . LEU A 1 89 ? -6.118 2.646 -5.701 1.00 88.50 89 LEU A O 1
ATOM 632 N N . ARG A 1 90 ? -4.554 3.984 -4.799 1.00 91.00 90 ARG A N 1
ATOM 633 C CA . ARG A 1 90 ? -4.016 4.466 -6.083 1.00 91.00 90 ARG A CA 1
ATOM 634 C C . ARG A 1 90 ? -2.571 4.025 -6.267 1.00 91.00 90 ARG A C 1
ATOM 636 O O . ARG A 1 90 ? -1.696 4.481 -5.538 1.00 91.00 90 ARG A O 1
ATOM 643 N N . LEU A 1 91 ? -2.340 3.201 -7.289 1.00 88.44 91 LEU A N 1
ATOM 644 C CA . LEU A 1 91 ? -1.028 2.657 -7.671 1.00 88.44 91 LEU A CA 1
ATOM 645 C C . LEU A 1 91 ? -0.616 3.047 -9.102 1.00 88.44 91 LEU A C 1
ATOM 647 O O . LEU A 1 91 ? 0.224 2.382 -9.702 1.00 88.44 91 LEU A O 1
ATOM 651 N N . HIS A 1 92 ? -1.217 4.090 -9.683 1.00 87.88 92 HIS A N 1
ATOM 652 C CA . HIS A 1 92 ? -0.918 4.493 -11.061 1.00 87.88 92 HIS A CA 1
ATOM 653 C C . HIS A 1 92 ? 0.563 4.867 -11.241 1.00 87.88 92 HIS A C 1
ATOM 655 O O . HIS A 1 92 ? 1.210 5.334 -10.307 1.00 87.88 92 HIS A O 1
ATOM 661 N N . THR A 1 93 ? 1.098 4.723 -12.455 1.00 88.12 93 THR A N 1
ATOM 662 C CA . THR A 1 93 ? 2.478 5.154 -12.761 1.00 88.12 93 THR A CA 1
ATOM 663 C C . THR A 1 93 ? 3.536 4.423 -11.907 1.00 88.12 93 THR A C 1
ATOM 665 O O . THR A 1 93 ? 4.536 5.010 -11.518 1.00 88.12 93 THR A O 1
ATOM 668 N N . ASN A 1 94 ? 3.312 3.149 -11.575 1.00 88.19 94 ASN A N 1
ATOM 669 C CA . ASN A 1 94 ? 4.306 2.268 -10.945 1.00 88.19 94 ASN A CA 1
ATOM 670 C C . ASN A 1 94 ? 4.841 1.234 -11.949 1.00 88.19 94 ASN A C 1
ATOM 672 O O . ASN A 1 94 ? 4.451 1.241 -13.115 1.00 88.19 94 ASN A O 1
ATOM 676 N N . LEU A 1 95 ? 5.727 0.353 -11.487 1.00 88.06 95 LEU A N 1
ATOM 677 C CA . LEU A 1 95 ? 6.393 -0.693 -12.270 1.00 88.06 95 LEU A CA 1
ATOM 678 C C . LEU A 1 95 ? 5.763 -2.080 -12.047 1.00 88.06 95 LEU A C 1
ATOM 680 O O . LEU A 1 95 ? 6.358 -3.095 -12.397 1.00 88.06 95 LEU A O 1
ATOM 684 N N . ILE A 1 96 ? 4.554 -2.134 -11.484 1.00 86.25 96 ILE A N 1
ATOM 685 C CA . ILE A 1 96 ? 3.807 -3.376 -11.251 1.00 86.25 96 ILE A CA 1
ATOM 686 C C . ILE A 1 96 ? 3.502 -4.036 -12.600 1.00 86.25 96 ILE A C 1
ATOM 688 O O . ILE A 1 96 ? 2.998 -3.385 -13.518 1.00 86.25 96 ILE A O 1
ATOM 692 N N . GLY A 1 97 ? 3.828 -5.316 -12.733 1.00 81.00 97 GLY A N 1
ATOM 693 C CA . GLY A 1 97 ? 3.731 -6.090 -13.966 1.00 81.00 97 GLY A CA 1
ATOM 694 C C . GLY A 1 97 ? 4.761 -5.703 -15.030 1.00 81.00 97 GLY A C 1
ATOM 695 O O . GLY A 1 97 ? 4.703 -6.220 -16.147 1.00 81.00 97 GLY A O 1
ATOM 696 N N . SER A 1 98 ? 5.694 -4.793 -14.725 1.00 79.75 98 SER A N 1
ATOM 697 C CA . SER A 1 98 ? 6.793 -4.475 -15.635 1.00 79.75 98 SER A CA 1
ATOM 698 C C . SER A 1 98 ? 7.864 -5.561 -15.542 1.00 79.75 98 SER A C 1
ATOM 700 O O . SER A 1 98 ? 8.223 -5.978 -14.441 1.00 79.75 98 SER A O 1
ATOM 702 N N . PRO A 1 99 ? 8.421 -6.022 -16.675 1.00 68.69 99 PRO A N 1
ATOM 703 C CA . PRO A 1 99 ? 9.496 -7.003 -16.651 1.00 68.69 99 PRO A CA 1
ATOM 704 C C . PRO A 1 99 ? 10.658 -6.485 -15.791 1.00 68.69 99 PRO A C 1
ATOM 706 O O . PRO A 1 99 ? 11.128 -5.360 -15.990 1.00 68.69 99 PRO A O 1
ATOM 709 N N . ARG A 1 100 ? 11.107 -7.310 -14.829 1.00 56.47 100 ARG A N 1
ATOM 710 C CA . ARG A 1 100 ? 12.232 -7.003 -13.926 1.00 56.47 100 ARG A CA 1
ATOM 711 C C . ARG A 1 100 ? 13.391 -6.405 -14.731 1.00 56.47 100 ARG A C 1
ATOM 713 O O . ARG A 1 100 ? 13.994 -7.103 -15.542 1.00 56.47 100 ARG A O 1
ATOM 720 N N . GLY A 1 101 ? 13.705 -5.130 -14.497 1.00 54.78 101 GLY A N 1
ATOM 721 C CA . GLY A 1 101 ? 14.864 -4.457 -15.095 1.00 54.78 101 GLY A CA 1
ATOM 722 C C . GLY A 1 101 ? 14.574 -3.288 -16.039 1.00 54.78 101 GLY A C 1
ATOM 723 O O . GLY A 1 101 ? 15.525 -2.635 -16.461 1.00 54.78 101 GLY A O 1
ATOM 724 N N . VAL A 1 102 ? 13.314 -2.957 -16.336 1.00 54.25 102 VAL A N 1
ATOM 725 C CA . VAL A 1 102 ? 13.006 -1.671 -16.985 1.00 54.25 102 VAL A CA 1
ATOM 726 C C . VAL A 1 102 ? 12.805 -0.621 -15.898 1.00 54.25 102 VAL A C 1
ATOM 728 O O . VAL A 1 102 ? 11.703 -0.419 -15.395 1.00 54.25 102 VAL A O 1
ATOM 731 N N . ALA A 1 103 ? 13.899 0.033 -15.504 1.00 51.16 103 ALA A N 1
ATOM 732 C CA . ALA A 1 103 ? 13.795 1.307 -14.804 1.00 51.16 103 ALA A CA 1
ATOM 733 C C . ALA A 1 103 ? 12.965 2.267 -15.679 1.00 51.16 103 ALA A C 1
ATOM 735 O O . ALA A 1 103 ? 13.159 2.273 -16.901 1.00 51.16 103 ALA A O 1
ATOM 736 N N . PRO A 1 104 ? 12.048 3.065 -15.105 1.00 48.62 104 PRO A N 1
ATOM 737 C CA . PRO A 1 104 ? 11.367 4.095 -15.869 1.00 48.62 104 PRO A CA 1
ATOM 738 C C . PRO A 1 104 ? 12.454 5.019 -16.417 1.00 48.62 104 PRO A C 1
ATOM 740 O O . PRO A 1 104 ? 13.252 5.567 -15.653 1.00 48.62 104 PRO A O 1
ATOM 743 N N . ALA A 1 105 ? 12.551 5.096 -17.746 1.00 50.78 105 ALA A N 1
ATOM 744 C CA . ALA A 1 105 ? 13.494 5.983 -18.408 1.00 50.78 105 ALA A CA 1
ATOM 745 C C . ALA A 1 105 ? 13.270 7.403 -17.869 1.00 50.78 105 ALA A C 1
ATOM 747 O O . ALA A 1 105 ? 12.132 7.877 -17.834 1.00 50.78 105 ALA A O 1
ATOM 748 N N . SER A 1 106 ? 14.354 7.996 -17.362 1.00 45.56 106 SER A N 1
ATOM 749 C CA . SER A 1 106 ? 14.395 9.353 -16.806 1.00 45.56 106 SER A CA 1
ATOM 750 C C . SER A 1 106 ? 14.079 10.408 -17.857 1.00 45.56 106 SER A C 1
ATOM 752 O O . SER A 1 106 ? 14.468 10.196 -19.028 1.00 45.56 106 SER A O 1
#

InterPro domains:
  IPR032675 Leucine-rich repeat domain superfamily [G3DSA:3.80.10.10] (6-105)

Radius of gyration: 14.06 Å; chains: 1; bounding box: 27×22×43 Å

Sequence (106 aa):
GGPVKEAVRQLAAGGLFNSVVSISGHALDAGDVASLTAALHGSWSLDRHVLKSAQGTVTKLYLGGCSLGDDEAEALCALLKPSSPLQELRLHTNLIGSPRGVAPAS

Foldseek 3Di:
DDLLVVLLCCLQVLHQDDLEDADEQAADDPVSLVSNLVSLLVLQPPPPPDDDDHRHRNQEYHHENHQDEQVSVVSVVVSPDVSRNHNYYHHHNYCYVPPPPPDPDD

Organism: Hemiselmis andersenii (NCBI:txid464988)